Protein AF-A0A2I0IFI1-F1 (afdb_monomer)

Radius of gyration: 18.63 Å; Cα contacts (8 Å, |Δi|>4): 79; chains: 1; bounding box: 46×42×44 Å

Nearest PDB structures (foldseek):
  8ont-assembly1_A  TM=8.240E-01  e=1.908E-09  Setaria italica

pLDDT: mean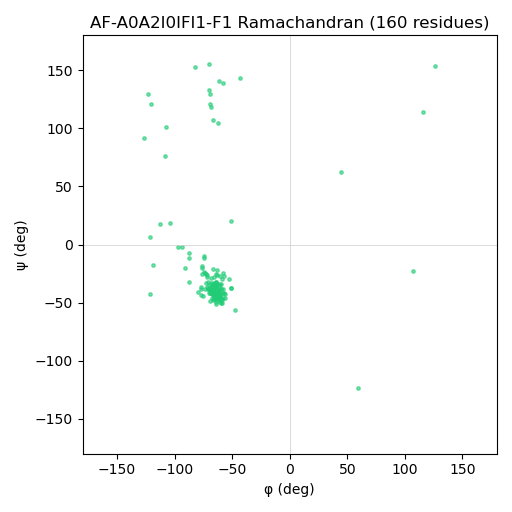 73.65, std 9.65, range [42.22, 89.31]

Organism: Punica granatum (NCBI:txid22663)

Foldseek 3Di:
DDDDVVVVVVVVVLVVVVVVVLCVDPVLVVLVVVLCVVPNLQLQQLLVVLLVVLVVVVVVCVVVPPVVVVVLVVVQVVPDPVSVVVVVVVVVVVVVCVVVPPVVVSVVVVVVVVVVVVVVVVVCVVVVDDVVVNVCSNPPNDQDDDCSVVSSVVSSVSSNRD

InterPro domains:
  IPR001046 NRAMP family [PF01566] (16-66)
  IPR001046 NRAMP family [PF01566] (84-162)
  IPR001046 NRAMP family [PTHR11706] (3-66)

Structure (mmCIF, N/CA/C/O backbone):
data_AF-A0A2I0IFI1-F1
#
_entry.id   AF-A0A2I0IFI1-F1
#
loop_
_atom_site.group_PDB
_atom_site.id
_atom_site.type_symbol
_atom_site.label_atom_id
_atom_site.label_alt_id
_atom_site.label_comp_id
_atom_site.label_asym_id
_atom_site.label_entity_id
_atom_site.label_seq_id
_atom_site.pdbx_PDB_ins_code
_atom_site.Cartn_x
_atom_site.Cartn_y
_atom_site.Cartn_z
_atom_site.occupancy
_atom_site.B_iso_or_equiv
_atom_site.auth_seq_id
_atom_site.auth_comp_id
_atom_site.auth_asym_id
_atom_site.auth_atom_id
_atom_site.pdbx_PDB_model_num
ATOM 1 N N . MET A 1 1 ? -27.146 -21.252 24.777 1.00 42.22 1 MET A N 1
ATOM 2 C CA . MET A 1 1 ? -27.074 -21.210 23.297 1.00 42.22 1 MET A CA 1
ATOM 3 C C . MET A 1 1 ? -25.667 -20.788 22.877 1.00 42.22 1 MET A C 1
ATOM 5 O O . MET A 1 1 ? -25.337 -19.609 22.938 1.00 42.22 1 MET A O 1
ATOM 9 N N . GLN A 1 2 ? -24.806 -21.757 22.548 1.00 47.41 2 GLN A N 1
ATOM 10 C CA . GLN A 1 2 ? -23.442 -21.517 22.061 1.00 47.41 2 GLN A CA 1
ATOM 11 C C . GLN A 1 2 ? -23.514 -20.883 20.662 1.00 47.41 2 GLN A C 1
ATOM 13 O O . GLN A 1 2 ? -24.084 -21.467 19.745 1.00 47.41 2 GLN A O 1
ATOM 18 N N . LYS A 1 3 ? -22.999 -19.659 20.497 1.00 49.50 3 LYS A N 1
ATOM 19 C CA . LYS A 1 3 ? -22.951 -18.999 19.182 1.00 49.50 3 LYS A CA 1
ATOM 20 C C . LYS A 1 3 ? -21.909 -19.721 18.302 1.00 49.50 3 LYS A C 1
ATOM 22 O O . LYS A 1 3 ? -20.809 -19.962 18.800 1.00 49.50 3 LYS A O 1
ATOM 27 N N . PRO A 1 4 ? -22.224 -20.060 17.035 1.00 59.72 4 PRO A N 1
ATOM 28 C CA . PRO A 1 4 ? -21.347 -20.850 16.166 1.00 59.72 4 PRO A CA 1
ATOM 29 C C . PRO A 1 4 ? -19.984 -20.170 15.986 1.00 59.72 4 PRO A C 1
ATOM 31 O O . PRO A 1 4 ? -19.924 -18.950 15.822 1.00 59.72 4 PRO A O 1
ATOM 34 N N . GLY A 1 5 ? -18.898 -20.954 16.012 1.00 64.50 5 GLY A N 1
ATOM 35 C CA . GLY A 1 5 ? -17.508 -20.468 15.995 1.00 64.50 5 GLY A CA 1
ATOM 36 C C . GLY A 1 5 ? -17.177 -19.505 14.848 1.00 64.50 5 GLY A C 1
ATOM 37 O O . GLY A 1 5 ? -16.422 -18.560 15.043 1.00 64.50 5 GLY A O 1
ATOM 38 N N . TRP A 1 6 ? -17.849 -19.639 13.703 1.00 60.69 6 TRP A N 1
ATOM 39 C CA . TRP A 1 6 ? -17.744 -18.714 12.567 1.00 60.69 6 TRP A CA 1
ATOM 40 C C . TRP A 1 6 ? -18.171 -17.275 12.892 1.00 60.69 6 TRP A C 1
ATOM 42 O O . TRP A 1 6 ? -17.570 -16.324 12.404 1.00 60.69 6 TRP A O 1
ATOM 52 N N . ARG A 1 7 ? -19.167 -17.084 13.770 1.00 58.91 7 ARG A N 1
ATOM 53 C CA . ARG A 1 7 ? -19.588 -15.742 14.212 1.00 58.91 7 ARG A CA 1
ATOM 54 C C . ARG A 1 7 ? -18.603 -15.110 15.201 1.00 58.91 7 ARG A C 1
ATOM 56 O O . ARG A 1 7 ? -18.592 -13.891 15.308 1.00 58.91 7 ARG A O 1
ATOM 63 N N . LYS A 1 8 ? -17.807 -15.917 15.917 1.00 58.47 8 LYS A N 1
ATOM 64 C CA . LYS A 1 8 ? -16.682 -15.434 16.740 1.00 58.47 8 LYS A CA 1
ATOM 65 C C . LYS A 1 8 ? -15.473 -15.078 15.875 1.00 58.47 8 LYS A C 1
ATOM 67 O O . LYS A 1 8 ? -14.825 -14.079 16.143 1.00 58.47 8 LYS A O 1
ATOM 72 N N . PHE A 1 9 ? -15.202 -15.860 14.832 1.00 64.50 9 PHE A N 1
ATOM 73 C CA . PHE A 1 9 ? -14.147 -15.556 13.866 1.00 64.50 9 PHE A CA 1
ATOM 74 C C . PHE A 1 9 ? -14.430 -14.242 13.125 1.00 64.50 9 PHE A C 1
ATOM 76 O O . PHE A 1 9 ? -13.591 -13.352 13.123 1.00 64.50 9 PHE A O 1
ATOM 83 N N . LEU A 1 10 ? -15.657 -14.051 12.625 1.00 61.28 10 LEU A N 1
ATOM 84 C CA . LEU A 1 10 ? -16.064 -12.807 11.958 1.00 61.28 10 LEU A CA 1
ATOM 85 C C . LEU A 1 10 ? -15.932 -11.556 12.844 1.00 61.28 10 LEU A C 1
ATOM 87 O O . LEU A 1 10 ? -15.661 -10.489 12.316 1.00 61.28 10 LEU A O 1
ATOM 91 N N . SER A 1 11 ? -16.067 -11.660 14.174 1.00 61.12 11 SER A N 1
ATOM 92 C CA . SER A 1 11 ? -15.827 -10.499 15.049 1.00 61.12 11 SER A CA 1
ATOM 93 C C . SER A 1 11 ? -14.345 -10.174 15.259 1.00 61.12 11 SER A C 1
ATOM 95 O O . SER A 1 11 ? -14.042 -9.072 15.698 1.00 61.12 11 SER A O 1
ATOM 97 N N . PHE A 1 12 ? -13.437 -11.115 14.980 1.00 63.44 12 PHE A N 1
ATOM 98 C CA . PHE A 1 12 ? -11.984 -10.905 15.030 1.00 63.44 12 PHE A CA 1
ATOM 99 C C . PHE A 1 12 ? -11.397 -10.449 13.688 1.00 63.44 12 PHE A C 1
ATOM 101 O O . PHE A 1 12 ? -10.324 -9.857 13.675 1.00 63.44 12 PHE A O 1
ATOM 108 N N . VAL A 1 13 ? -12.100 -10.681 12.575 1.00 66.38 13 VAL A N 1
ATOM 109 C CA . VAL A 1 13 ? -11.681 -10.217 11.241 1.00 66.38 13 VAL A CA 1
ATOM 110 C C . VAL A 1 13 ? -11.764 -8.692 11.125 1.00 66.38 13 VAL A C 1
ATOM 112 O O . VAL A 1 13 ? -10.876 -8.095 10.528 1.00 66.38 13 VAL A O 1
ATOM 115 N N . GLY A 1 14 ? -12.768 -8.063 11.745 1.00 65.69 14 GLY A N 1
ATOM 116 C CA . GLY A 1 14 ? -12.998 -6.614 11.686 1.00 65.69 14 GLY A CA 1
ATOM 117 C C . GLY A 1 14 ? -11.759 -5.738 11.944 1.00 65.69 14 GLY A C 1
ATOM 118 O O . GLY A 1 14 ? -11.412 -4.945 11.073 1.00 65.69 14 GLY A O 1
ATOM 119 N N . PRO A 1 15 ? -11.048 -5.866 13.083 1.00 64.94 15 PRO A N 1
ATOM 120 C CA . PRO A 1 15 ? -9.879 -5.029 13.360 1.00 64.94 15 PRO A CA 1
ATOM 121 C C . PRO A 1 15 ? -8.713 -5.275 12.392 1.00 64.94 15 PRO A C 1
ATOM 123 O O . PRO A 1 15 ? -8.112 -4.314 11.931 1.00 64.94 15 PRO A O 1
ATOM 126 N N . GLY A 1 16 ? -8.421 -6.531 12.034 1.00 69.88 16 GLY A N 1
ATOM 127 C CA . GLY A 1 16 ? -7.357 -6.840 11.070 1.00 69.88 16 GLY A CA 1
ATOM 128 C C . GLY A 1 16 ? -7.672 -6.322 9.666 1.00 69.88 16 GLY A C 1
ATOM 129 O O . GLY A 1 16 ? -6.810 -5.741 9.016 1.00 69.88 16 GLY A O 1
ATOM 130 N N . PHE A 1 17 ? -8.928 -6.460 9.233 1.00 73.44 17 PHE A N 1
ATOM 131 C CA . PHE A 1 17 ? -9.406 -5.919 7.965 1.00 73.44 17 PHE A CA 1
ATOM 132 C C . PHE A 1 17 ? -9.263 -4.398 7.925 1.00 73.44 17 PHE A C 1
ATOM 134 O O . PHE A 1 17 ? -8.673 -3.889 6.983 1.00 73.44 17 PHE A O 1
ATOM 141 N N . LEU A 1 18 ? -9.718 -3.681 8.959 1.00 68.94 18 LEU A N 1
ATOM 142 C CA . LEU A 1 18 ? -9.610 -2.218 9.031 1.00 68.94 18 LEU A CA 1
ATOM 143 C C . LEU A 1 18 ? -8.158 -1.724 8.975 1.00 68.94 18 LEU A C 1
ATOM 145 O O . LEU A 1 18 ? -7.894 -0.726 8.314 1.00 68.94 18 LEU A O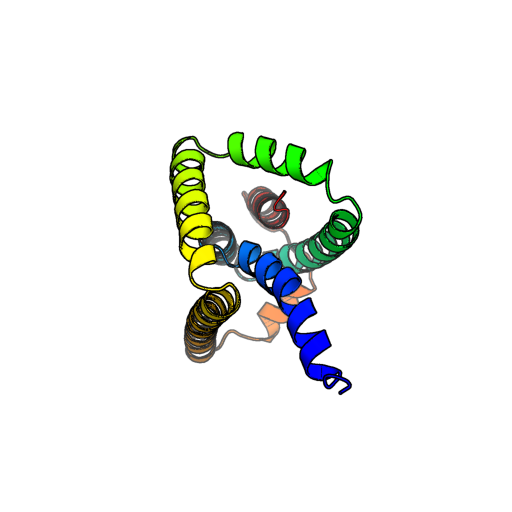 1
ATOM 149 N N . VAL A 1 19 ? -7.224 -2.435 9.613 1.00 72.31 19 VAL A N 1
ATOM 150 C CA . VAL A 1 19 ? -5.788 -2.119 9.541 1.00 72.31 19 VAL A CA 1
ATOM 151 C C . VAL A 1 19 ? -5.246 -2.322 8.123 1.00 72.31 19 VAL A C 1
ATOM 153 O O . VAL A 1 19 ? -4.503 -1.481 7.629 1.00 72.31 19 VAL A O 1
ATOM 156 N N . SER A 1 20 ? -5.657 -3.382 7.420 1.00 74.00 20 SER A N 1
ATOM 157 C CA . SER A 1 20 ? -5.250 -3.600 6.024 1.00 74.00 20 SER A CA 1
ATOM 158 C C . SER A 1 20 ? -5.761 -2.524 5.062 1.00 74.00 20 SER A C 1
ATOM 160 O O . SER A 1 20 ? -5.143 -2.302 4.028 1.00 74.00 20 SER A O 1
ATOM 162 N N . LEU A 1 21 ? -6.867 -1.847 5.383 1.00 74.19 21 LEU A N 1
ATOM 163 C CA . LEU A 1 21 ? -7.395 -0.766 4.543 1.00 74.19 21 LEU A CA 1
ATOM 164 C C . LEU A 1 21 ? -6.584 0.509 4.610 1.00 74.19 21 LEU A C 1
ATOM 166 O O . LEU A 1 21 ? -6.627 1.277 3.65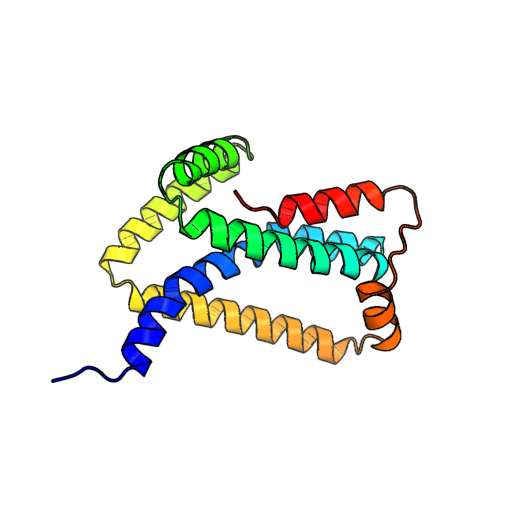5 1.00 74.19 21 LEU A O 1
ATOM 170 N N . ALA A 1 22 ? -5.859 0.717 5.707 1.00 73.62 22 ALA A N 1
ATOM 171 C CA . ALA A 1 22 ? -4.955 1.845 5.815 1.00 73.62 22 ALA A CA 1
ATOM 172 C C . ALA A 1 22 ? -3.889 1.783 4.708 1.00 73.62 22 ALA A C 1
ATOM 174 O O . ALA A 1 22 ? -3.591 2.808 4.134 1.00 73.62 22 ALA A O 1
ATOM 175 N N . TYR A 1 23 ? -3.441 0.587 4.304 1.00 72.94 23 TYR A N 1
ATOM 176 C CA . TYR A 1 23 ? -2.496 0.396 3.192 1.00 72.94 23 TYR A CA 1
ATOM 177 C C . TYR A 1 23 ? -3.073 0.588 1.785 1.00 72.94 23 TYR A C 1
ATOM 179 O O . TYR A 1 23 ? -2.324 0.580 0.809 1.00 72.94 23 TYR A O 1
ATOM 187 N N . LEU A 1 24 ? -4.397 0.670 1.653 1.00 76.12 24 LEU A N 1
ATOM 188 C CA . LEU A 1 24 ? -5.090 0.863 0.374 1.00 76.12 24 LEU A CA 1
ATOM 189 C C . LEU A 1 24 ? -5.597 2.302 0.224 1.00 76.12 24 LEU A C 1
ATOM 191 O O . LEU A 1 24 ? -6.524 2.559 -0.548 1.00 76.12 24 LEU A O 1
ATOM 195 N N . ASP A 1 25 ? -5.048 3.227 1.002 1.00 80.12 25 ASP A N 1
ATOM 196 C CA . ASP A 1 25 ? -5.372 4.638 0.930 1.00 80.12 25 ASP A CA 1
ATOM 197 C C . ASP A 1 25 ? -4.826 5.260 -0.376 1.00 80.12 25 ASP A C 1
ATOM 199 O O . ASP A 1 25 ? -3.885 4.741 -0.986 1.00 80.12 25 ASP A O 1
ATOM 203 N N . PRO A 1 26 ? -5.424 6.365 -0.855 1.00 71.06 26 PRO A N 1
ATOM 204 C CA . PRO A 1 26 ? -4.999 6.990 -2.104 1.00 71.06 26 PRO A CA 1
ATOM 205 C C . PRO A 1 26 ? -3.538 7.457 -2.081 1.00 71.06 26 PRO A C 1
ATOM 207 O O . PRO A 1 26 ? -2.929 7.481 -3.146 1.00 71.06 26 PRO A O 1
ATOM 210 N N . GLY A 1 27 ? -2.971 7.779 -0.911 1.00 75.44 27 GLY A N 1
ATOM 211 C CA . GLY A 1 27 ? -1.576 8.198 -0.784 1.00 75.44 27 GLY A CA 1
ATOM 212 C C . GLY A 1 27 ? -0.603 7.053 -1.054 1.00 75.44 27 GLY A C 1
ATOM 213 O O . GLY A 1 27 ? 0.300 7.203 -1.875 1.00 75.44 27 GLY A O 1
ATOM 214 N N . ASN A 1 28 ? -0.823 5.886 -0.441 1.00 81.12 28 ASN A N 1
ATOM 215 C CA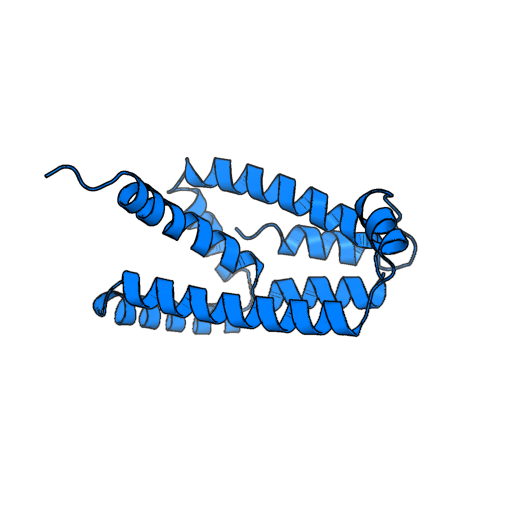 . ASN A 1 28 ? 0.010 4.707 -0.695 1.00 81.12 28 ASN A CA 1
ATOM 216 C C . ASN A 1 28 ? -0.187 4.146 -2.119 1.00 81.12 28 ASN A C 1
ATOM 218 O O . ASN A 1 28 ? 0.756 3.672 -2.747 1.00 81.12 28 ASN A O 1
ATOM 222 N N . LEU A 1 29 ? -1.398 4.250 -2.680 1.00 83.19 29 LEU A N 1
ATOM 223 C CA . LEU A 1 29 ? -1.638 3.884 -4.082 1.00 83.19 29 LEU A CA 1
ATOM 224 C C . LEU A 1 29 ? -0.933 4.834 -5.064 1.00 83.19 29 LEU A C 1
ATOM 226 O O . LEU A 1 29 ? -0.458 4.382 -6.104 1.00 83.19 29 LEU A O 1
ATOM 230 N N . GLU A 1 30 ? -0.860 6.132 -4.767 1.00 82.88 30 GLU A N 1
ATOM 231 C CA . GLU A 1 30 ? -0.161 7.112 -5.605 1.00 82.88 30 GLU A CA 1
ATOM 232 C C . GLU A 1 30 ? 1.345 6.843 -5.645 1.00 82.88 30 GLU A C 1
ATOM 234 O O . GLU A 1 30 ? 1.921 6.793 -6.733 1.00 82.88 30 GLU A O 1
ATOM 239 N N . THR A 1 31 ? 1.974 6.595 -4.493 1.00 83.56 31 THR A N 1
ATOM 240 C CA . THR A 1 31 ? 3.408 6.274 -4.418 1.00 83.56 31 THR A CA 1
ATOM 241 C C . THR A 1 31 ? 3.736 4.955 -5.120 1.00 83.56 31 THR A C 1
ATOM 243 O O . THR A 1 31 ? 4.706 4.902 -5.882 1.00 83.56 31 THR A O 1
ATOM 246 N N . ASP A 1 32 ? 2.905 3.921 -4.951 1.00 85.50 32 ASP A N 1
ATOM 247 C CA . ASP A 1 32 ? 3.040 2.632 -5.644 1.00 85.50 32 ASP A CA 1
ATOM 248 C C . ASP A 1 32 ? 2.925 2.787 -7.169 1.00 85.50 32 ASP A C 1
ATOM 250 O O . ASP A 1 32 ? 3.739 2.249 -7.931 1.00 85.50 32 ASP A O 1
ATOM 254 N N . LEU A 1 33 ? 1.931 3.548 -7.637 1.00 85.19 33 LEU A N 1
ATOM 255 C CA . LEU A 1 33 ? 1.711 3.792 -9.064 1.00 85.19 33 LEU A CA 1
ATOM 256 C C . LEU A 1 33 ? 2.808 4.670 -9.673 1.00 85.19 33 LEU A C 1
ATOM 258 O O . LEU A 1 33 ? 3.246 4.397 -10.792 1.00 85.19 33 LEU A O 1
ATOM 262 N N . GLN A 1 34 ? 3.281 5.689 -8.958 1.00 84.88 34 GLN A N 1
ATOM 263 C CA . GLN A 1 34 ? 4.363 6.565 -9.408 1.00 84.88 34 GLN A CA 1
ATOM 264 C C . GLN A 1 34 ? 5.686 5.800 -9.518 1.00 84.88 34 GLN A C 1
ATOM 266 O O . GLN A 1 34 ? 6.371 5.893 -10.540 1.00 84.88 34 GLN A O 1
ATOM 271 N N . ALA A 1 35 ? 6.016 4.982 -8.518 1.00 84.06 35 ALA A N 1
ATOM 272 C CA . ALA A 1 35 ? 7.195 4.125 -8.548 1.00 84.06 35 ALA A CA 1
ATOM 273 C C . ALA A 1 35 ? 7.113 3.085 -9.682 1.00 84.06 35 ALA A C 1
ATOM 275 O O . ALA A 1 35 ? 8.097 2.856 -10.390 1.00 84.06 35 ALA A O 1
ATOM 276 N N . GLY A 1 36 ? 5.931 2.504 -9.914 1.00 83.38 36 GLY A N 1
ATOM 277 C CA . GLY A 1 36 ? 5.674 1.599 -11.038 1.00 83.38 36 GLY A CA 1
ATOM 278 C C . GLY A 1 36 ? 5.749 2.281 -12.409 1.00 83.38 36 GLY A C 1
ATOM 279 O O . GLY A 1 36 ? 6.214 1.675 -13.373 1.00 83.38 36 GLY A O 1
ATOM 280 N N . ALA A 1 37 ? 5.352 3.550 -12.515 1.00 84.12 37 ALA A N 1
ATOM 281 C CA . ALA A 1 37 ? 5.466 4.329 -13.747 1.00 84.12 37 ALA A CA 1
ATOM 282 C C . ALA A 1 37 ? 6.925 4.688 -14.077 1.00 84.12 37 ALA A C 1
ATOM 284 O O . ALA A 1 37 ? 7.321 4.633 -15.242 1.00 84.12 37 ALA A O 1
ATOM 285 N N . ASN A 1 38 ? 7.730 5.012 -13.061 1.00 82.44 38 ASN A N 1
ATOM 286 C CA . ASN A 1 38 ? 9.131 5.409 -13.226 1.00 82.44 38 ASN A CA 1
ATOM 287 C C . ASN A 1 38 ? 10.078 4.215 -13.419 1.00 82.44 38 ASN A C 1
ATOM 289 O O . ASN A 1 38 ? 10.994 4.275 -14.241 1.00 82.44 38 ASN A O 1
ATOM 293 N N . HIS A 1 39 ? 9.869 3.133 -12.665 1.00 79.69 39 HIS A N 1
ATOM 294 C CA . HIS A 1 39 ? 10.802 2.002 -12.563 1.00 79.69 39 HIS A CA 1
ATOM 295 C C . HIS A 1 39 ? 10.190 0.653 -12.973 1.00 79.69 39 HIS A C 1
ATOM 297 O O . HIS A 1 39 ? 10.837 -0.395 -12.864 1.00 79.69 39 HIS A O 1
ATOM 303 N N . GLY A 1 40 ? 8.957 0.649 -13.486 1.00 82.75 40 GLY A N 1
ATOM 304 C CA . GLY A 1 40 ? 8.286 -0.559 -13.953 1.00 82.75 40 GLY A CA 1
ATOM 305 C C . GLY A 1 40 ? 8.151 -1.588 -12.835 1.00 82.75 40 GLY A C 1
ATOM 306 O O . GLY A 1 40 ? 7.601 -1.312 -11.772 1.00 82.75 40 GLY A O 1
ATOM 307 N N . TYR A 1 41 ? 8.678 -2.792 -13.074 1.00 81.38 41 TYR A N 1
ATOM 308 C CA . TYR A 1 41 ? 8.586 -3.890 -12.112 1.00 81.38 41 TYR A CA 1
ATOM 309 C C . TYR A 1 41 ? 9.793 -4.011 -11.168 1.00 81.38 41 TYR A C 1
ATOM 311 O O . TYR A 1 41 ? 9.796 -4.882 -10.300 1.00 81.38 41 TYR A O 1
ATOM 319 N N . GLU A 1 42 ? 10.827 -3.178 -11.312 1.00 79.56 42 GLU A N 1
ATOM 320 C CA . GLU A 1 42 ? 12.095 -3.346 -10.582 1.00 79.56 42 GLU A CA 1
ATOM 321 C C . GLU A 1 42 ? 11.970 -3.146 -9.067 1.00 79.56 42 GLU A C 1
ATOM 323 O O . GLU A 1 42 ? 12.802 -3.652 -8.322 1.00 79.56 42 GLU A O 1
ATOM 328 N N . LEU A 1 43 ? 10.930 -2.450 -8.603 1.00 81.44 43 LEU A N 1
ATOM 329 C CA . LEU A 1 43 ? 10.709 -2.142 -7.187 1.00 81.44 43 LEU A CA 1
ATOM 330 C C . LEU A 1 43 ? 9.745 -3.116 -6.486 1.00 81.44 43 LEU A C 1
ATOM 332 O O . LEU A 1 43 ? 9.558 -3.014 -5.274 1.00 81.44 43 LEU A O 1
ATOM 336 N N . LEU A 1 44 ? 9.173 -4.105 -7.192 1.00 83.44 44 LEU A N 1
ATOM 337 C CA . LEU A 1 44 ? 8.208 -5.043 -6.591 1.00 83.44 44 LEU A CA 1
ATOM 338 C C . LEU A 1 44 ? 8.805 -5.844 -5.427 1.00 83.44 44 LEU A C 1
ATOM 340 O O . LEU A 1 44 ? 8.104 -6.135 -4.459 1.00 83.44 44 LEU A O 1
ATOM 344 N N . TRP A 1 45 ? 10.090 -6.198 -5.496 1.00 82.00 45 TRP A N 1
ATOM 345 C CA . TRP A 1 45 ? 10.768 -6.899 -4.403 1.00 82.00 45 TRP A CA 1
ATOM 346 C C . TRP A 1 45 ? 10.850 -6.046 -3.125 1.00 82.00 45 TRP A C 1
ATOM 348 O O . TRP A 1 45 ? 10.766 -6.594 -2.026 1.00 82.00 45 TRP A O 1
ATOM 358 N N . VAL A 1 46 ? 10.965 -4.716 -3.252 1.00 84.12 46 VAL A N 1
ATOM 359 C CA . VAL A 1 46 ? 10.992 -3.780 -2.116 1.00 84.12 46 VAL A CA 1
ATOM 360 C C . VAL A 1 46 ? 9.634 -3.763 -1.426 1.00 84.12 46 VAL A C 1
ATOM 362 O O . VAL A 1 46 ? 9.575 -3.908 -0.207 1.00 84.12 46 VAL A O 1
ATOM 365 N N . ILE A 1 47 ? 8.551 -3.674 -2.204 1.00 85.44 47 ILE A N 1
ATOM 366 C CA . ILE A 1 47 ? 7.173 -3.718 -1.694 1.00 85.44 47 ILE A CA 1
ATOM 367 C C . ILE A 1 47 ? 6.906 -5.054 -0.992 1.00 85.44 47 ILE A C 1
ATOM 369 O O . ILE A 1 47 ? 6.363 -5.084 0.110 1.00 85.44 47 ILE A O 1
ATOM 373 N N . LEU A 1 48 ? 7.342 -6.172 -1.580 1.00 84.38 48 LEU A N 1
ATOM 374 C CA . LEU A 1 48 ? 7.143 -7.506 -1.008 1.00 84.38 48 LEU A CA 1
ATOM 375 C C . LEU A 1 48 ? 7.859 -7.668 0.339 1.00 84.38 48 LEU A C 1
ATOM 377 O O . LEU A 1 48 ? 7.267 -8.165 1.298 1.00 84.38 48 LEU A O 1
ATOM 381 N N . ILE A 1 49 ? 9.118 -7.235 0.430 1.00 84.12 49 ILE A N 1
ATOM 382 C CA . ILE A 1 49 ? 9.874 -7.266 1.688 1.00 84.12 49 ILE A CA 1
ATOM 383 C C . ILE A 1 49 ? 9.267 -6.287 2.701 1.00 84.12 49 ILE A C 1
ATOM 385 O O . ILE A 1 49 ? 9.092 -6.651 3.864 1.00 84.12 49 ILE A O 1
ATOM 389 N N . GLY A 1 50 ? 8.895 -5.084 2.260 1.00 82.44 50 GLY A N 1
ATOM 390 C CA . GLY A 1 50 ? 8.231 -4.069 3.075 1.00 82.44 50 GLY A CA 1
ATOM 391 C C . GLY A 1 50 ? 6.939 -4.585 3.703 1.00 82.44 50 GLY A C 1
ATOM 392 O O . GLY A 1 50 ? 6.774 -4.469 4.912 1.00 82.44 50 GLY A O 1
ATOM 393 N N . LEU A 1 51 ? 6.083 -5.262 2.932 1.00 82.62 51 LEU A N 1
ATOM 394 C CA . LEU A 1 51 ? 4.846 -5.878 3.426 1.00 82.62 51 LEU A CA 1
ATOM 395 C C . LEU A 1 51 ? 5.109 -6.966 4.477 1.00 82.62 51 LEU A C 1
ATOM 397 O O . LEU A 1 51 ? 4.375 -7.060 5.459 1.00 82.62 51 LEU A O 1
ATOM 401 N N . ILE A 1 52 ? 6.167 -7.770 4.328 1.00 84.69 52 ILE A N 1
ATOM 402 C CA . ILE A 1 52 ? 6.542 -8.771 5.342 1.00 84.69 52 ILE A CA 1
ATOM 403 C C . ILE A 1 52 ? 6.958 -8.083 6.647 1.00 84.69 52 ILE A C 1
ATOM 405 O O . ILE A 1 52 ? 6.494 -8.472 7.722 1.00 84.69 52 ILE A O 1
ATOM 409 N N . PHE A 1 53 ? 7.805 -7.053 6.571 1.00 82.06 53 PHE A N 1
ATOM 410 C CA . PHE A 1 53 ? 8.205 -6.278 7.747 1.00 82.06 53 PHE A CA 1
ATOM 411 C C . PHE A 1 53 ? 7.017 -5.560 8.388 1.00 82.06 53 PHE A C 1
ATOM 413 O O . PHE A 1 53 ? 6.867 -5.621 9.606 1.00 82.06 53 PHE A O 1
ATOM 420 N N . ALA A 1 54 ? 6.146 -4.953 7.585 1.00 78.88 54 ALA A N 1
ATOM 421 C CA . ALA A 1 54 ? 4.933 -4.287 8.035 1.00 78.88 54 ALA A CA 1
ATOM 422 C C . ALA A 1 54 ? 4.015 -5.245 8.806 1.00 78.88 54 ALA A C 1
ATOM 424 O O . ALA A 1 54 ? 3.596 -4.926 9.916 1.00 78.88 54 ALA A O 1
ATOM 425 N N . LEU A 1 55 ? 3.783 -6.461 8.299 1.00 79.81 55 LEU A N 1
ATOM 426 C CA . LEU A 1 55 ? 2.985 -7.479 8.993 1.00 79.81 55 LEU A CA 1
ATOM 427 C C . LEU A 1 55 ? 3.606 -7.906 10.329 1.00 79.81 55 LEU A C 1
ATOM 429 O O . LEU A 1 55 ? 2.891 -8.091 11.317 1.00 79.81 55 LEU A O 1
ATOM 433 N N . ILE A 1 56 ? 4.934 -8.045 10.384 1.00 81.44 56 ILE A N 1
ATOM 434 C CA . ILE A 1 56 ? 5.652 -8.364 11.625 1.00 81.44 56 ILE A CA 1
ATOM 435 C C . ILE A 1 56 ? 5.490 -7.220 12.632 1.00 81.44 56 ILE A C 1
ATOM 437 O O . ILE A 1 56 ? 5.100 -7.462 13.776 1.00 81.44 56 ILE A O 1
ATOM 441 N N . ILE A 1 57 ? 5.737 -5.979 12.203 1.00 78.31 57 ILE A N 1
ATOM 442 C CA . ILE A 1 57 ? 5.624 -4.776 13.036 1.00 78.31 57 ILE A CA 1
ATOM 443 C C . ILE A 1 57 ? 4.187 -4.609 13.538 1.00 78.31 57 ILE A C 1
ATOM 445 O O . ILE A 1 57 ? 3.995 -4.410 14.734 1.00 78.31 57 ILE A O 1
ATOM 449 N N . GLN A 1 58 ? 3.176 -4.786 12.686 1.00 74.69 58 GLN A N 1
ATOM 450 C CA . GLN A 1 58 ? 1.766 -4.712 13.077 1.00 74.69 58 GLN A CA 1
ATOM 451 C C . GLN A 1 58 ? 1.360 -5.818 14.052 1.00 74.69 58 GLN A C 1
ATOM 453 O O . GLN A 1 58 ? 0.630 -5.558 15.011 1.00 74.69 58 GLN A O 1
ATOM 458 N N . SER A 1 59 ? 1.873 -7.040 13.877 1.00 74.56 59 SER A N 1
ATOM 459 C CA . SER A 1 59 ? 1.644 -8.131 14.831 1.00 74.56 59 SER A CA 1
ATOM 460 C C . SER A 1 59 ? 2.252 -7.844 16.209 1.00 74.56 59 SER A C 1
ATOM 462 O O . SER A 1 59 ? 1.701 -8.288 17.218 1.00 74.56 59 SER A O 1
ATOM 464 N N . LEU A 1 60 ? 3.383 -7.139 16.271 1.00 75.12 60 LEU A N 1
ATOM 465 C CA . LEU A 1 60 ? 4.031 -6.715 17.518 1.00 75.12 60 LEU A CA 1
ATOM 466 C C . LEU A 1 60 ? 3.290 -5.531 18.159 1.00 75.12 60 LEU A C 1
ATOM 468 O O . LEU A 1 60 ? 3.012 -5.544 19.358 1.00 75.12 60 LEU A O 1
ATOM 472 N N . ALA A 1 61 ? 2.919 -4.544 17.345 1.00 71.06 61 ALA A N 1
ATOM 473 C CA . ALA A 1 61 ? 2.141 -3.361 17.700 1.00 71.06 61 ALA A CA 1
ATOM 474 C C . ALA A 1 61 ? 0.788 -3.705 18.338 1.00 71.06 61 ALA A C 1
ATOM 476 O O . ALA A 1 61 ? 0.423 -3.126 19.365 1.00 71.06 61 ALA A O 1
ATOM 477 N N . ALA A 1 62 ? 0.079 -4.699 17.792 1.00 67.62 62 ALA A N 1
ATOM 478 C CA . ALA A 1 62 ? -1.203 -5.167 18.319 1.00 67.62 62 ALA A CA 1
ATOM 479 C C . ALA A 1 62 ? -1.126 -5.636 19.788 1.00 67.62 62 ALA A C 1
ATOM 481 O O . ALA A 1 62 ? -2.127 -5.580 20.501 1.00 67.62 62 ALA A O 1
ATOM 482 N N . ASN A 1 63 ? 0.054 -6.048 20.268 1.00 67.19 63 ASN A N 1
ATOM 483 C CA . ASN A 1 63 ? 0.274 -6.457 21.658 1.00 67.19 63 ASN A CA 1
ATOM 484 C C . ASN A 1 63 ? 0.642 -5.300 22.612 1.00 67.19 63 ASN A C 1
ATOM 486 O O . ASN A 1 63 ? 0.627 -5.511 23.824 1.00 67.19 63 ASN A O 1
ATOM 490 N N . LEU A 1 64 ? 0.962 -4.092 22.121 1.00 63.78 64 LEU A N 1
ATOM 491 C CA . LEU A 1 64 ? 1.564 -3.002 22.918 1.00 63.78 64 LEU A CA 1
ATOM 492 C C . LEU A 1 64 ? 0.662 -1.763 23.134 1.00 63.78 64 LEU A C 1
ATOM 494 O O . LEU A 1 64 ? 1.156 -0.696 23.496 1.00 63.78 64 LEU A O 1
ATOM 498 N N . GLY A 1 65 ? -0.651 -1.912 22.928 1.00 62.56 65 GLY A N 1
ATOM 499 C CA . GLY A 1 65 ? -1.669 -0.905 22.567 1.00 62.56 65 GLY A CA 1
ATOM 500 C C . GLY A 1 65 ? -1.861 0.428 23.322 1.00 62.56 65 GLY A C 1
ATOM 501 O O . GLY A 1 65 ? -2.928 1.008 23.166 1.00 62.56 65 GLY A O 1
ATOM 502 N N . TYR A 1 66 ? -0.904 0.960 24.089 1.00 58.75 66 TYR A N 1
ATOM 503 C CA . TYR A 1 66 ? -0.990 2.326 24.645 1.00 58.75 66 TYR A CA 1
ATOM 504 C C . TYR A 1 66 ? 0.166 3.241 24.214 1.00 58.75 66 TYR A C 1
ATOM 506 O O . TYR A 1 66 ? -0.067 4.381 23.823 1.00 58.75 66 TYR A O 1
ATOM 514 N N . CYS A 1 67 ? 1.410 2.749 24.209 1.00 57.91 67 CYS A N 1
ATOM 515 C CA . CYS A 1 67 ? 2.561 3.563 23.788 1.00 57.91 67 CYS A CA 1
ATOM 516 C C . CYS A 1 67 ? 2.573 3.836 22.278 1.00 57.91 67 CYS A C 1
ATOM 518 O O . CYS A 1 67 ? 3.012 4.899 21.852 1.00 57.91 67 CYS A O 1
ATOM 520 N N . LEU A 1 68 ? 2.074 2.889 21.477 1.00 63.25 68 LEU A N 1
ATOM 521 C CA . LEU A 1 68 ? 2.004 3.041 20.025 1.00 63.25 68 LEU A CA 1
ATOM 522 C C . LEU A 1 68 ? 0.975 4.096 19.611 1.00 63.25 68 LEU A C 1
ATOM 524 O O . LEU A 1 68 ? 1.232 4.874 18.708 1.00 63.25 68 LEU A O 1
ATOM 528 N N . TRP A 1 69 ? -0.155 4.166 20.320 1.00 63.59 69 TRP A N 1
ATOM 529 C CA . TRP A 1 69 ? -1.221 5.117 20.012 1.00 63.59 69 TRP A CA 1
ATOM 530 C C . TRP A 1 69 ? -0.745 6.574 20.120 1.00 63.59 69 TRP A C 1
ATOM 532 O O . TRP A 1 69 ? -0.995 7.369 19.221 1.00 63.59 69 TRP A O 1
ATOM 542 N N . LEU A 1 70 ? 0.024 6.899 21.167 1.00 61.88 70 LEU A N 1
ATOM 543 C CA . LEU A 1 70 ? 0.592 8.239 21.344 1.00 61.88 70 LEU A CA 1
ATOM 544 C C . LEU A 1 70 ? 1.635 8.577 20.259 1.00 61.88 70 LEU A C 1
ATOM 546 O O . LEU A 1 70 ? 1.711 9.715 19.807 1.00 61.88 70 LEU A O 1
ATOM 550 N N . LEU A 1 71 ? 2.447 7.600 19.840 1.00 62.75 71 LEU A N 1
ATOM 551 C CA . LEU A 1 71 ? 3.439 7.798 18.777 1.00 62.75 71 LEU A CA 1
ATOM 552 C C . LEU A 1 71 ? 2.788 7.955 17.399 1.00 62.75 71 LEU A C 1
ATOM 554 O O . LEU A 1 71 ? 3.227 8.807 16.630 1.00 62.75 71 LEU A O 1
ATOM 558 N N . ALA A 1 72 ? 1.729 7.195 17.119 1.00 62.72 72 ALA A N 1
ATOM 559 C CA . ALA A 1 72 ? 0.935 7.324 15.903 1.00 62.72 72 ALA A CA 1
ATOM 560 C C . ALA A 1 72 ? 0.300 8.714 15.800 1.00 62.72 72 ALA A C 1
ATOM 562 O O . ALA A 1 72 ? 0.388 9.362 14.762 1.00 62.72 72 ALA A O 1
ATOM 563 N N . GLU A 1 73 ? -0.260 9.225 16.899 1.00 61.00 73 GLU A N 1
ATOM 564 C CA . GLU A 1 73 ? -0.860 10.561 16.932 1.00 61.00 73 GLU A CA 1
ATOM 565 C C . GLU A 1 73 ? 0.181 11.662 16.657 1.00 61.00 73 GLU A C 1
ATOM 567 O O . GLU A 1 73 ? -0.072 12.572 15.870 1.00 61.00 73 GLU A O 1
ATOM 572 N N . VAL A 1 74 ? 1.393 11.546 17.214 1.00 62.03 74 VAL A N 1
ATOM 573 C CA . VAL A 1 74 ? 2.496 12.487 16.940 1.00 62.03 74 VAL A CA 1
ATOM 574 C C . VAL A 1 74 ? 2.988 12.389 15.493 1.00 62.03 74 VAL A C 1
ATOM 576 O O . VAL A 1 74 ? 3.301 13.415 14.890 1.00 62.03 74 VAL A O 1
ATOM 579 N N . ALA A 1 75 ? 3.043 11.188 14.919 1.00 62.78 75 ALA A N 1
ATOM 580 C CA . ALA A 1 75 ? 3.464 10.985 13.535 1.00 62.78 75 ALA A CA 1
ATOM 581 C C . ALA A 1 75 ? 2.433 11.520 12.525 1.00 62.78 75 ALA A C 1
ATOM 583 O O . ALA A 1 75 ? 2.818 12.149 11.545 1.00 62.78 75 ALA A O 1
ATOM 584 N N . VAL A 1 76 ? 1.135 11.363 12.803 1.00 62.16 76 VAL A N 1
ATOM 585 C CA . VAL A 1 76 ? 0.050 11.951 11.997 1.00 62.16 76 VAL A CA 1
ATOM 586 C C . VAL A 1 76 ? 0.067 13.479 12.068 1.00 62.16 76 VAL A C 1
ATOM 588 O O . VAL A 1 76 ? -0.189 14.135 11.070 1.00 62.16 76 VAL A O 1
ATOM 591 N N . ILE A 1 77 ? 0.411 14.065 13.219 1.00 59.31 77 ILE A N 1
ATOM 592 C CA . ILE A 1 77 ? 0.550 15.526 13.369 1.00 59.31 77 ILE A CA 1
ATOM 593 C C . ILE A 1 77 ? 1.813 16.060 12.667 1.00 59.31 77 ILE A C 1
ATOM 595 O O . ILE A 1 77 ? 1.866 17.233 12.300 1.00 59.31 77 ILE A O 1
ATOM 599 N N . ALA A 1 78 ? 2.838 15.220 12.491 1.00 58.84 78 ALA A N 1
ATOM 600 C CA . ALA A 1 78 ? 4.030 15.560 11.716 1.00 58.84 78 ALA A CA 1
ATOM 601 C C . ALA A 1 78 ? 3.780 15.513 10.196 1.00 58.84 78 ALA A C 1
ATOM 603 O O . ALA A 1 78 ? 4.533 16.139 9.446 1.00 58.84 78 ALA A O 1
ATOM 604 N N . ALA A 1 79 ? 2.734 14.804 9.759 1.00 58.09 79 ALA A N 1
ATOM 605 C CA . ALA A 1 79 ? 2.193 14.874 8.410 1.00 58.09 79 ALA A CA 1
ATOM 606 C C . ALA A 1 79 ? 1.242 16.081 8.281 1.00 58.09 79 ALA A C 1
ATOM 608 O O . ALA A 1 79 ? 0.703 16.596 9.256 1.00 58.09 79 ALA A O 1
ATOM 609 N N . ASP A 1 80 ? 1.133 16.601 7.070 1.00 58.16 80 ASP A N 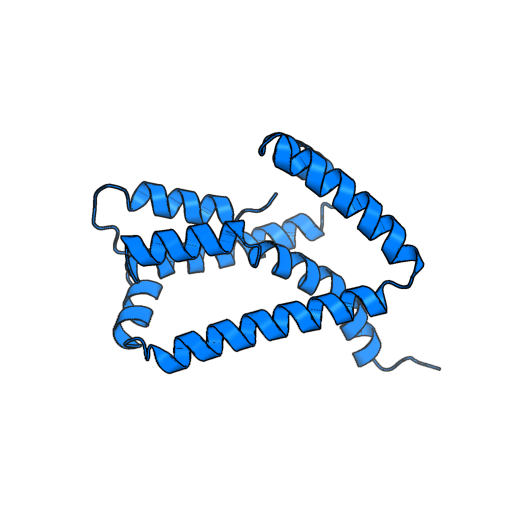1
ATOM 610 C CA . ASP A 1 80 ? 0.724 17.957 6.703 1.00 58.16 80 ASP A CA 1
ATOM 611 C C . ASP A 1 80 ? -0.493 18.564 7.467 1.00 58.16 80 ASP A C 1
ATOM 613 O O . ASP A 1 80 ? -1.504 17.916 7.743 1.00 58.16 80 ASP A O 1
ATOM 617 N N . ILE A 1 81 ? -0.454 19.877 7.749 1.00 63.28 81 ILE A N 1
ATOM 618 C CA . ILE A 1 81 ? -1.526 20.640 8.439 1.00 63.28 81 ILE A CA 1
ATOM 619 C C . ILE A 1 81 ? -2.947 20.461 7.832 1.00 63.28 81 ILE A C 1
ATOM 621 O O . ILE A 1 81 ? -3.911 20.414 8.610 1.00 63.28 81 ILE A O 1
ATOM 625 N N . PRO A 1 82 ? -3.158 20.355 6.498 1.00 60.69 82 PRO A N 1
ATOM 626 C CA . PRO A 1 82 ? -4.480 20.044 5.937 1.00 60.69 82 PRO A CA 1
ATOM 627 C C . PRO A 1 82 ? -4.994 18.638 6.292 1.00 60.69 82 PRO A C 1
ATOM 629 O O . PRO A 1 82 ? -6.207 18.440 6.399 1.00 60.69 82 PRO A O 1
ATOM 632 N N . GLU A 1 83 ? -4.104 17.677 6.527 1.00 61.56 83 GLU A N 1
ATOM 633 C CA . GLU A 1 83 ? -4.434 16.276 6.795 1.00 61.56 83 GLU A CA 1
ATOM 634 C C . GLU A 1 83 ? -5.007 16.103 8.208 1.00 61.56 83 GLU A C 1
ATOM 636 O O . GLU A 1 83 ? -6.017 15.422 8.407 1.00 61.56 83 GLU A O 1
ATOM 641 N N . VAL A 1 84 ? -4.462 16.833 9.184 1.00 65.31 84 VAL A N 1
ATOM 642 C CA . VAL A 1 84 ? -4.925 16.830 10.583 1.00 65.31 84 VAL A CA 1
ATOM 643 C C . VAL A 1 84 ? -6.356 17.369 10.716 1.00 65.31 84 VAL A C 1
ATOM 645 O O . VAL A 1 84 ? -7.168 16.809 11.457 1.00 65.31 84 VAL A O 1
ATOM 648 N N . LEU A 1 85 ? -6.712 18.426 9.976 1.00 66.81 85 LEU A N 1
ATOM 649 C CA . LEU A 1 85 ? -8.059 19.016 10.022 1.00 66.81 85 LEU A CA 1
ATOM 650 C C . LEU A 1 85 ? -9.117 18.096 9.398 1.00 66.81 85 LEU A C 1
ATOM 652 O O . LEU A 1 85 ? -10.208 17.937 9.953 1.00 66.81 85 LEU A O 1
ATOM 656 N N . ILE A 1 86 ? -8.791 17.456 8.272 1.00 64.50 86 ILE A N 1
ATOM 657 C CA . ILE A 1 86 ? -9.692 16.518 7.588 1.00 64.50 86 ILE A CA 1
ATOM 658 C C . ILE A 1 86 ? -9.823 15.215 8.387 1.00 64.50 86 ILE A C 1
ATOM 660 O O . ILE A 1 86 ? -10.925 14.669 8.496 1.00 64.50 86 ILE A O 1
ATOM 664 N N . THR A 1 87 ? -8.746 14.750 9.021 1.00 69.31 87 THR A N 1
ATOM 665 C CA . THR A 1 87 ? -8.749 13.555 9.881 1.00 69.31 87 THR A CA 1
ATOM 666 C C . THR A 1 87 ? -9.509 13.806 11.183 1.00 69.31 87 THR A C 1
ATOM 668 O O . THR A 1 87 ? -10.336 12.986 11.586 1.00 69.31 87 THR A O 1
ATOM 671 N N . GLY A 1 88 ? -9.341 14.973 11.808 1.00 69.38 88 GLY A N 1
ATOM 672 C CA . GLY A 1 88 ? -10.139 15.398 12.962 1.00 69.38 88 GLY A CA 1
ATOM 673 C C . GLY A 1 88 ? -11.637 15.472 12.644 1.00 69.38 88 GLY A C 1
ATOM 674 O O . GLY A 1 88 ? -12.472 14.987 13.406 1.00 69.38 88 GLY A O 1
ATOM 675 N N . PHE A 1 89 ? -12.004 15.998 11.474 1.00 73.56 89 PHE A N 1
ATOM 676 C CA . PHE A 1 89 ? -13.400 16.000 11.034 1.00 73.56 89 PHE A CA 1
ATOM 677 C C . PHE A 1 89 ? -13.918 14.585 10.734 1.00 73.56 89 PHE A C 1
ATOM 679 O O . PHE A 1 89 ? -15.016 14.225 11.157 1.00 73.56 89 PHE A O 1
ATOM 686 N N . SER A 1 90 ? -13.117 13.752 10.068 1.00 63.12 90 SER A N 1
ATOM 687 C CA . SER A 1 90 ? -13.476 12.370 9.728 1.00 63.12 90 SER A CA 1
ATOM 688 C C . SER A 1 90 ? -13.626 11.485 10.961 1.00 63.12 90 SER A C 1
ATOM 690 O O . SER A 1 90 ? -14.540 10.668 11.003 1.00 63.12 90 SER A O 1
ATOM 692 N N . THR A 1 91 ? -12.796 11.665 11.991 1.00 72.25 91 THR A N 1
ATOM 693 C CA . THR A 1 91 ? -12.917 10.951 13.272 1.00 72.25 91 THR A CA 1
ATOM 694 C C . THR A 1 91 ? -14.166 11.377 14.033 1.00 72.25 91 THR A C 1
ATOM 696 O O . THR A 1 91 ? -14.884 10.514 14.531 1.00 72.25 91 THR A O 1
ATOM 699 N N . LEU A 1 92 ? -14.506 12.668 14.061 1.00 73.06 92 LEU A N 1
ATOM 700 C CA . LEU A 1 92 ? -15.768 13.146 14.640 1.00 73.06 92 LEU A CA 1
ATOM 701 C C . LEU A 1 92 ? -16.988 12.609 13.881 1.00 73.06 92 LEU A C 1
ATOM 703 O O . LEU A 1 92 ? -17.976 12.204 14.498 1.00 73.06 92 LEU A O 1
ATOM 707 N N . LEU A 1 93 ? -16.908 12.551 12.553 1.00 70.00 93 LEU A N 1
ATOM 708 C CA . LEU A 1 93 ? -17.958 12.004 11.698 1.00 70.00 93 LEU A CA 1
ATOM 709 C C . LEU A 1 93 ? -18.077 10.486 11.885 1.00 70.00 93 LEU A C 1
ATOM 711 O O . LEU A 1 93 ? -19.186 9.985 12.041 1.00 70.00 93 LEU A O 1
ATOM 715 N N . LEU A 1 94 ? -16.959 9.763 11.988 1.00 68.19 94 LEU A N 1
ATOM 716 C CA . LEU A 1 94 ? -16.908 8.335 12.313 1.00 68.19 94 LEU A CA 1
ATOM 717 C C . LEU A 1 94 ? -17.453 8.044 13.709 1.00 68.19 94 LEU A C 1
ATOM 719 O O . LEU A 1 94 ? -18.247 7.122 13.851 1.00 68.19 94 LEU A O 1
ATOM 723 N N . LEU A 1 95 ? -17.093 8.826 14.726 1.00 69.06 95 LEU A N 1
ATOM 724 C CA . LEU A 1 95 ? -17.630 8.702 16.086 1.00 69.06 95 LEU A CA 1
ATOM 725 C C . LEU A 1 95 ? -19.142 8.985 16.111 1.00 69.06 95 LEU A C 1
ATOM 727 O O . LEU A 1 95 ? -19.898 8.294 16.798 1.00 69.06 95 LEU A O 1
ATOM 731 N N . GLY A 1 96 ? -19.611 9.945 15.309 1.00 70.50 96 GLY A N 1
ATOM 732 C CA . GLY A 1 96 ? -21.036 10.198 15.087 1.00 70.50 96 GLY A CA 1
ATOM 733 C C . GLY A 1 96 ? -21.742 9.040 14.374 1.00 70.50 96 GLY A C 1
ATOM 734 O O . GLY A 1 96 ? -22.829 8.624 14.777 1.00 70.50 96 GLY A O 1
ATOM 735 N N . LEU A 1 97 ? -21.103 8.462 13.359 1.00 64.00 97 LEU A N 1
ATOM 736 C CA . LEU A 1 97 ? -21.630 7.366 12.547 1.00 64.00 97 LEU A CA 1
ATOM 737 C C . LEU A 1 97 ? -21.559 6.012 13.279 1.00 64.00 97 LEU A C 1
ATOM 739 O O . LEU A 1 97 ? -22.406 5.145 13.063 1.00 64.00 97 LEU A O 1
ATOM 743 N N . GLN A 1 98 ? -20.634 5.846 14.229 1.00 62.09 98 GLN A N 1
ATOM 744 C CA . GLN A 1 98 ? -20.546 4.688 15.123 1.00 62.09 98 GLN A CA 1
ATOM 745 C C . GLN A 1 98 ? -21.775 4.564 16.036 1.00 62.09 98 GLN A C 1
ATOM 747 O O . GLN A 1 98 ? -22.146 3.437 16.379 1.00 62.09 98 GLN A O 1
ATOM 752 N N . ARG A 1 99 ? -22.489 5.666 16.346 1.00 65.31 99 ARG A N 1
ATOM 753 C CA . ARG A 1 99 ? -23.810 5.592 17.013 1.00 65.31 99 ARG A CA 1
ATOM 754 C C . ARG A 1 99 ? -24.869 4.872 16.173 1.00 65.31 99 ARG A C 1
ATOM 756 O O . ARG A 1 99 ? -25.841 4.379 16.736 1.00 65.31 99 ARG A O 1
ATOM 763 N N . TYR A 1 100 ? -24.690 4.796 14.854 1.00 65.12 100 TYR A N 1
ATOM 764 C CA . TYR A 1 100 ? -25.628 4.173 13.915 1.00 65.12 100 TYR A CA 1
ATOM 765 C C . TYR A 1 100 ? -25.385 2.659 13.725 1.00 65.12 100 TYR A C 1
ATOM 767 O O . TYR A 1 100 ? -26.200 1.961 13.120 1.00 65.12 100 TYR A O 1
ATOM 775 N N . GLY A 1 101 ? -24.298 2.124 14.297 1.00 68.50 101 GLY A N 1
ATOM 776 C CA . GLY A 1 101 ? -24.015 0.690 14.389 1.00 68.50 101 GLY A CA 1
ATOM 777 C C . GLY A 1 101 ? -22.773 0.244 13.610 1.00 68.50 101 GLY A C 1
ATOM 778 O O . GLY A 1 101 ? -22.769 0.199 12.381 1.00 68.50 101 GLY A O 1
ATOM 779 N N . VAL A 1 102 ? -21.753 -0.210 14.346 1.00 69.94 102 VAL A N 1
ATOM 780 C CA . VAL A 1 102 ? -20.424 -0.639 13.847 1.00 69.94 102 VAL A CA 1
ATOM 781 C C . VAL A 1 102 ? -20.491 -1.651 12.692 1.00 69.94 102 VAL A C 1
ATOM 783 O O . VAL A 1 102 ? -19.735 -1.551 11.733 1.00 69.94 102 VAL A O 1
ATOM 786 N N . ARG A 1 103 ? -21.454 -2.583 12.715 1.00 69.19 103 ARG A N 1
ATOM 787 C CA . ARG A 1 103 ? -21.594 -3.612 11.664 1.00 69.19 103 ARG A CA 1
ATOM 788 C C . ARG A 1 103 ? -22.023 -3.068 10.301 1.00 69.19 103 ARG A C 1
ATOM 790 O O . ARG A 1 103 ? -21.749 -3.697 9.286 1.00 69.19 103 ARG A O 1
ATOM 797 N N . LYS A 1 104 ? -22.764 -1.955 10.266 1.00 70.31 104 LYS A N 1
ATOM 798 C CA . LYS A 1 104 ? -23.215 -1.341 9.005 1.00 70.31 104 LYS A CA 1
ATOM 799 C C . LYS A 1 104 ? -22.073 -0.580 8.340 1.00 70.31 104 LYS A C 1
ATOM 801 O O . LYS A 1 104 ? -21.946 -0.635 7.123 1.00 70.31 104 LYS A O 1
ATOM 806 N N . LEU A 1 105 ? -21.237 0.061 9.153 1.00 72.94 105 LEU A N 1
ATOM 807 C CA . LEU A 1 105 ? -20.041 0.761 8.707 1.00 72.94 105 LEU A CA 1
ATOM 808 C C . LEU A 1 105 ? -19.001 -0.210 8.131 1.00 72.94 105 LEU A C 1
ATOM 810 O O . LEU A 1 105 ? -18.520 0.007 7.028 1.00 72.94 105 LEU A O 1
ATOM 814 N N . GLU A 1 106 ? -18.726 -1.316 8.827 1.00 73.50 106 GLU A N 1
ATOM 815 C CA . GLU A 1 106 ? -17.805 -2.360 8.351 1.00 73.50 106 GLU A CA 1
ATOM 816 C C . GLU A 1 106 ? -18.238 -2.925 6.989 1.00 73.50 106 GLU A C 1
ATOM 818 O O . GLU A 1 106 ? -17.420 -3.081 6.086 1.00 73.50 106 GLU A O 1
ATOM 823 N N . LEU A 1 107 ? -19.543 -3.155 6.805 1.00 78.19 107 LEU A N 1
ATOM 824 C CA . LEU A 1 107 ? -20.086 -3.651 5.541 1.00 78.19 107 LEU A CA 1
ATOM 825 C C . LEU A 1 107 ? -19.984 -2.614 4.414 1.00 78.19 107 LEU A C 1
ATOM 827 O O . LEU A 1 107 ? -19.669 -2.977 3.286 1.00 78.19 107 LEU A O 1
ATOM 831 N N . LEU A 1 108 ? -20.229 -1.335 4.709 1.00 82.06 108 LEU A N 1
ATOM 832 C CA . LEU A 1 108 ? -20.079 -0.248 3.738 1.00 82.06 108 LEU A CA 1
ATOM 833 C C . LEU A 1 108 ? -18.631 -0.147 3.250 1.00 82.06 108 LEU A C 1
ATOM 835 O O . LEU A 1 108 ? -18.386 -0.081 2.047 1.00 82.06 108 LEU A O 1
ATOM 839 N N . ILE A 1 109 ? -17.683 -0.196 4.181 1.00 80.25 109 ILE A N 1
ATOM 840 C CA . ILE A 1 109 ? -16.257 -0.147 3.875 1.00 80.25 109 ILE A CA 1
ATOM 841 C C . ILE A 1 109 ? -15.839 -1.384 3.064 1.00 80.25 109 ILE A C 1
ATOM 843 O O . ILE A 1 109 ? -15.166 -1.252 2.046 1.00 80.25 109 ILE A O 1
ATOM 847 N N . ALA A 1 110 ? -16.298 -2.581 3.440 1.00 80.31 110 ALA A N 1
ATOM 848 C CA . ALA A 1 110 ? -16.009 -3.805 2.692 1.00 80.31 110 ALA A CA 1
ATOM 849 C C . ALA A 1 110 ? -16.521 -3.753 1.242 1.00 80.31 110 ALA A C 1
ATOM 851 O O . ALA A 1 110 ? -15.834 -4.213 0.331 1.00 80.31 110 ALA A O 1
ATOM 852 N N . VAL A 1 111 ? -17.698 -3.161 1.007 1.00 85.06 111 VAL A N 1
ATOM 853 C CA . VAL A 1 111 ? -18.241 -2.962 -0.347 1.00 85.06 111 VAL A CA 1
ATOM 854 C C . VAL A 1 111 ? -17.386 -1.983 -1.154 1.00 85.06 111 VAL A C 1
ATOM 856 O O . VAL A 1 111 ? -17.094 -2.263 -2.314 1.00 85.06 111 VAL A O 1
ATOM 859 N N . LEU A 1 112 ? -16.950 -0.870 -0.560 1.00 83.06 112 LEU A N 1
ATOM 860 C CA . LEU A 1 112 ? -16.076 0.100 -1.234 1.00 83.06 112 LEU A CA 1
ATOM 861 C C . LEU A 1 112 ? -14.754 -0.541 -1.672 1.00 83.06 112 LEU A C 1
ATOM 863 O O . LEU A 1 112 ? -14.343 -0.402 -2.821 1.00 83.06 112 LEU A O 1
ATOM 867 N N . VAL A 1 113 ? -14.131 -1.310 -0.784 1.00 84.19 113 VAL A N 1
ATOM 868 C CA . VAL A 1 113 ? -12.859 -1.999 -1.052 1.00 84.19 113 VAL A CA 1
ATOM 869 C C . VAL A 1 113 ? -13.032 -3.069 -2.122 1.00 84.19 113 VAL A C 1
ATOM 871 O O . VAL A 1 113 ? -12.179 -3.223 -2.991 1.00 84.19 113 VAL A O 1
ATOM 874 N N . PHE A 1 114 ? -14.167 -3.769 -2.115 1.00 87.31 114 PHE A N 1
ATOM 875 C CA . PHE A 1 114 ? -14.497 -4.727 -3.163 1.00 87.31 114 PHE A CA 1
ATOM 876 C C . PHE A 1 114 ? -14.631 -4.060 -4.540 1.00 87.31 114 PHE A C 1
ATOM 878 O O . PHE A 1 114 ? -14.154 -4.608 -5.530 1.00 87.31 114 PHE A O 1
ATOM 885 N N . ILE A 1 115 ? -15.230 -2.866 -4.611 1.00 89.19 115 ILE A N 1
ATOM 886 C CA . ILE A 1 115 ? -15.323 -2.089 -5.856 1.00 89.19 115 ILE A CA 1
ATOM 887 C C . ILE A 1 115 ? -13.929 -1.662 -6.332 1.00 89.19 115 ILE A C 1
ATOM 889 O O . ILE A 1 115 ? -13.628 -1.822 -7.516 1.00 89.19 115 ILE A O 1
ATOM 893 N N . MET A 1 116 ? -13.061 -1.184 -5.432 1.00 86.62 116 MET A N 1
ATOM 894 C CA . MET A 1 116 ? -11.673 -0.849 -5.782 1.00 86.62 116 MET A CA 1
ATOM 895 C C . MET A 1 116 ? -10.924 -2.066 -6.331 1.00 86.62 116 MET A C 1
ATOM 897 O O . MET A 1 116 ? -10.326 -1.987 -7.403 1.00 86.62 116 MET A O 1
ATOM 901 N N . ALA A 1 117 ? -11.015 -3.211 -5.648 1.00 85.62 117 ALA A N 1
ATOM 902 C CA . ALA A 1 117 ? -10.387 -4.455 -6.081 1.00 85.62 117 ALA A CA 1
ATOM 903 C C . ALA A 1 117 ? -10.916 -4.925 -7.446 1.00 85.62 117 ALA A C 1
ATOM 905 O O . ALA A 1 117 ? -10.134 -5.345 -8.297 1.00 85.62 117 ALA A O 1
ATOM 906 N N . ALA A 1 118 ? -12.227 -4.820 -7.687 1.00 89.31 118 ALA A N 1
ATOM 907 C CA . ALA A 1 118 ? -12.832 -5.163 -8.972 1.00 89.31 118 ALA A CA 1
ATOM 908 C C . ALA A 1 118 ? -12.343 -4.249 -10.108 1.00 89.31 118 ALA A C 1
ATOM 910 O O . ALA A 1 118 ? -12.067 -4.739 -11.202 1.00 89.31 118 ALA A O 1
ATOM 911 N N . CYS A 1 119 ? -12.195 -2.948 -9.843 1.00 88.75 119 CYS A N 1
ATOM 912 C CA . CYS A 1 119 ? -11.660 -1.984 -10.804 1.00 88.75 119 CYS A CA 1
ATOM 913 C C . CYS A 1 119 ? -10.197 -2.305 -11.157 1.00 88.75 119 CYS A C 1
ATOM 915 O O . CYS A 1 119 ? -9.874 -2.500 -12.326 1.00 88.75 119 CYS A O 1
ATOM 917 N N . PHE A 1 120 ? -9.341 -2.489 -10.145 1.00 85.06 120 PHE A N 1
ATOM 918 C CA . PHE A 1 120 ? -7.935 -2.874 -10.332 1.00 85.06 120 PHE A CA 1
ATOM 919 C C . PHE A 1 120 ? -7.779 -4.194 -11.092 1.00 85.06 120 PHE A C 1
ATOM 921 O O . PHE A 1 120 ? -6.929 -4.316 -11.974 1.00 85.06 120 PHE A O 1
ATOM 928 N N . PHE A 1 121 ? -8.608 -5.191 -10.777 1.00 86.69 121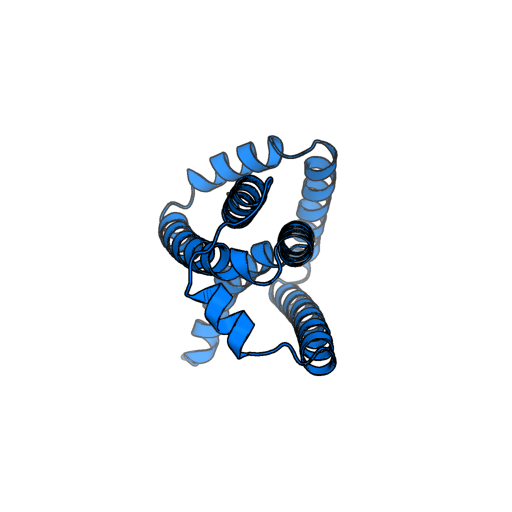 PHE A N 1
ATOM 929 C CA . PHE A 1 121 ? -8.579 -6.476 -11.470 1.00 86.69 121 PHE A CA 1
ATOM 930 C C . PHE A 1 121 ? -9.043 -6.352 -12.928 1.00 86.69 121 PHE A C 1
ATOM 932 O O . PHE A 1 121 ? -8.487 -7.008 -13.811 1.00 86.69 121 PHE A O 1
ATOM 939 N N . GLY A 1 122 ? -10.023 -5.483 -13.193 1.00 87.69 122 GLY A N 1
ATOM 940 C CA . GLY A 1 122 ? -10.456 -5.125 -14.543 1.00 87.69 122 GLY A CA 1
ATOM 941 C C . GLY A 1 122 ? -9.316 -4.536 -15.374 1.00 87.69 122 GLY A C 1
ATOM 942 O O . GLY A 1 122 ? -9.028 -5.044 -16.459 1.00 87.69 122 GLY A O 1
ATOM 943 N N . GLU A 1 123 ? -8.612 -3.544 -14.829 1.00 86.19 123 GLU A N 1
ATOM 944 C CA . GLU A 1 123 ? -7.444 -2.921 -15.468 1.00 86.19 123 GLU A CA 1
ATOM 945 C C . GLU A 1 123 ? -6.318 -3.937 -15.709 1.00 86.19 123 GLU A C 1
ATOM 947 O O . GLU A 1 123 ? -5.786 -4.053 -16.815 1.00 86.19 123 GLU A O 1
ATOM 952 N N . MET A 1 124 ? -6.002 -4.769 -14.714 1.00 82.69 124 MET A N 1
ATOM 953 C CA . MET A 1 124 ? -4.950 -5.782 -14.837 1.00 82.69 124 MET A CA 1
ATOM 954 C C . MET A 1 124 ? -5.288 -6.858 -15.884 1.00 82.69 124 MET A C 1
ATOM 956 O O . MET A 1 124 ? -4.401 -7.318 -16.611 1.00 82.69 124 MET A O 1
ATOM 960 N N . SER A 1 125 ? -6.568 -7.222 -16.025 1.00 83.50 125 SER A N 1
ATOM 961 C CA . SER A 1 125 ? -7.033 -8.137 -17.075 1.00 83.50 125 SER A CA 1
ATOM 96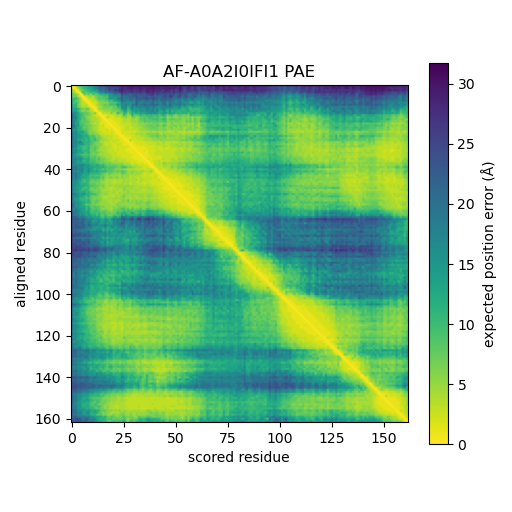2 C C . SER A 1 125 ? -7.015 -7.507 -18.473 1.00 83.50 125 SER A C 1
ATOM 964 O O . SER A 1 125 ? -6.879 -8.243 -19.457 1.00 83.50 125 SER A O 1
ATOM 966 N N . TYR A 1 126 ? -7.165 -6.186 -18.584 1.00 87.38 126 TYR A N 1
ATOM 967 C CA . TYR A 1 126 ? -7.108 -5.465 -19.857 1.00 87.38 126 TYR A CA 1
ATOM 968 C C . TYR A 1 126 ? -5.663 -5.289 -20.344 1.00 87.38 126 TYR A C 1
ATOM 970 O O . TYR A 1 126 ? -5.366 -5.561 -21.508 1.00 87.38 126 TYR A O 1
ATOM 978 N N . VAL A 1 127 ? -4.750 -4.921 -19.441 1.00 82.19 127 VAL A N 1
ATOM 979 C CA . VAL A 1 127 ? -3.335 -4.645 -19.749 1.00 82.19 127 VAL A CA 1
ATOM 980 C C . VAL A 1 127 ? -2.541 -5.917 -20.085 1.00 82.19 127 VAL A C 1
ATOM 982 O O . VAL A 1 127 ? -1.574 -5.839 -20.838 1.00 82.19 127 VAL A O 1
ATOM 985 N N . LYS A 1 128 ? -2.950 -7.095 -19.579 1.00 77.75 128 LYS A N 1
ATOM 986 C CA . LYS A 1 128 ? -2.251 -8.392 -19.756 1.00 77.75 128 LYS A CA 1
ATOM 987 C C . LYS A 1 128 ? -0.730 -8.272 -19.545 1.00 77.75 128 LYS A C 1
ATOM 989 O O . LYS A 1 128 ? 0.043 -8.520 -20.476 1.00 77.75 128 LYS A O 1
ATOM 994 N N . PRO A 1 129 ? -0.283 -7.894 -18.335 1.00 75.75 129 PRO A N 1
ATOM 995 C CA . PRO A 1 129 ? 1.134 -7.695 -18.073 1.00 75.75 129 PRO A CA 1
ATOM 996 C C . PRO A 1 129 ? 1.924 -9.001 -18.289 1.00 75.75 129 PRO A C 1
ATOM 998 O O . PRO A 1 129 ? 1.445 -10.080 -17.918 1.00 75.75 129 PRO A O 1
ATOM 1001 N N . PRO A 1 130 ? 3.135 -8.939 -18.873 1.00 81.56 130 PRO A N 1
ATOM 1002 C CA . PRO A 1 130 ? 3.990 -10.107 -19.033 1.00 81.56 130 PRO A CA 1
ATOM 1003 C C . PRO A 1 130 ? 4.368 -10.663 -17.654 1.00 81.56 130 PRO A C 1
ATOM 1005 O O . PRO A 1 130 ? 5.216 -10.119 -16.947 1.00 81.56 130 PRO A O 1
ATOM 1008 N N . ALA A 1 131 ? 3.746 -11.783 -17.273 1.00 79.00 131 ALA A N 1
ATOM 1009 C CA . ALA A 1 131 ? 3.930 -12.405 -15.959 1.00 79.00 131 ALA A CA 1
ATOM 1010 C C . ALA A 1 131 ? 5.399 -12.752 -15.662 1.00 79.00 131 ALA A C 1
ATOM 1012 O O . ALA A 1 131 ? 5.815 -12.753 -14.506 1.00 79.00 131 ALA A O 1
ATOM 1013 N N . SER A 1 132 ? 6.202 -13.001 -16.702 1.00 78.62 132 SER A N 1
ATOM 1014 C CA . SER A 1 132 ? 7.639 -13.244 -16.571 1.00 78.62 132 SER A CA 1
ATOM 1015 C C . SER A 1 132 ? 8.406 -12.044 -16.025 1.00 78.62 132 SER A C 1
ATOM 1017 O O . SER A 1 132 ? 9.376 -12.239 -15.299 1.00 78.62 132 SER A O 1
ATOM 1019 N N . ASP A 1 133 ? 8.001 -10.823 -16.365 1.00 78.75 133 ASP A N 1
ATOM 1020 C CA . ASP A 1 133 ? 8.720 -9.612 -15.964 1.00 78.75 133 ASP A CA 1
ATOM 1021 C C . ASP A 1 133 ? 8.249 -9.122 -14.594 1.00 78.75 133 ASP A C 1
ATOM 1023 O O . ASP A 1 133 ? 9.076 -8.697 -13.791 1.00 78.75 133 ASP A O 1
ATOM 1027 N N . VAL A 1 134 ? 6.969 -9.336 -14.266 1.00 81.88 134 VAL A N 1
ATOM 1028 C CA . VAL A 1 134 ? 6.438 -9.179 -12.901 1.00 81.88 134 VAL A CA 1
ATOM 1029 C C . VAL A 1 134 ? 7.163 -10.117 -11.934 1.00 81.88 134 VAL A C 1
ATOM 1031 O O . VAL A 1 134 ? 7.692 -9.675 -10.9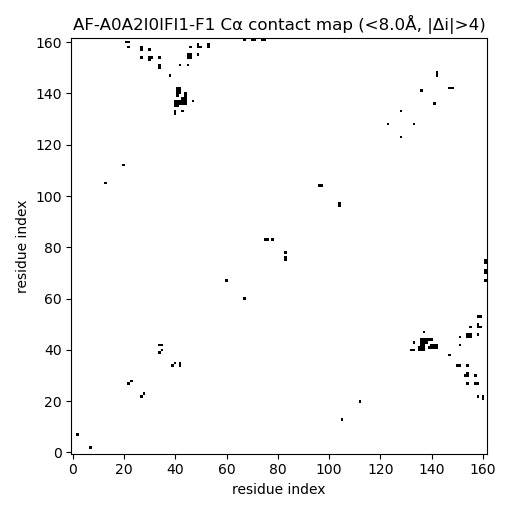19 1.00 81.88 134 VAL A O 1
ATOM 1034 N N . LEU A 1 135 ? 7.268 -11.409 -12.272 1.00 80.62 135 LEU A N 1
ATOM 1035 C CA . LEU A 1 135 ? 7.966 -12.394 -11.438 1.00 80.62 135 LEU A CA 1
ATOM 1036 C C . LEU A 1 135 ? 9.454 -12.069 -11.275 1.00 80.62 135 LEU A C 1
ATOM 1038 O O . LEU A 1 135 ? 9.999 -12.216 -10.183 1.00 80.62 135 LEU A O 1
ATOM 1042 N N . LYS A 1 136 ? 10.120 -11.599 -12.336 1.00 79.12 136 LYS A N 1
ATOM 1043 C CA . LYS A 1 136 ? 11.510 -11.133 -12.234 1.00 79.12 136 LYS A CA 1
ATOM 1044 C C . LYS A 1 136 ? 11.620 -9.913 -11.325 1.00 79.12 136 LYS A C 1
ATOM 1046 O O . LYS A 1 136 ? 12.525 -9.887 -10.503 1.00 79.12 136 LYS A O 1
ATOM 1051 N N . GLY A 1 137 ? 10.706 -8.953 -11.428 1.00 77.75 137 GLY A N 1
ATOM 1052 C CA . GLY A 1 137 ? 10.665 -7.769 -10.569 1.00 77.75 1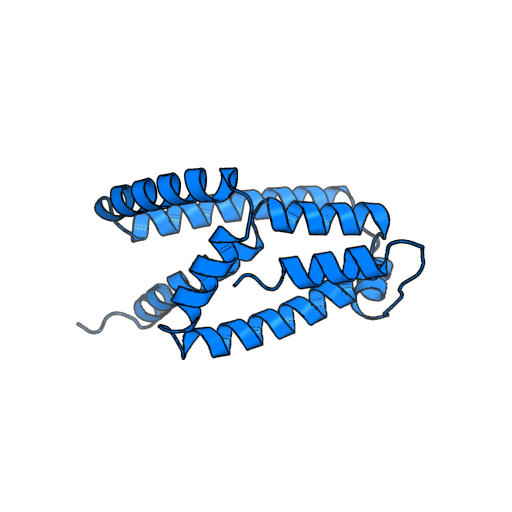37 GLY A CA 1
ATOM 1053 C C . GLY A 1 137 ? 10.408 -8.071 -9.089 1.00 77.75 137 GLY A C 1
ATOM 1054 O O . GLY A 1 137 ? 10.954 -7.406 -8.213 1.00 77.75 137 GLY A O 1
ATOM 1055 N N . MET A 1 138 ? 9.630 -9.118 -8.797 1.00 79.31 138 MET A N 1
ATOM 1056 C CA . MET A 1 138 ? 9.344 -9.564 -7.427 1.00 79.31 138 MET A CA 1
ATOM 1057 C C . MET A 1 138 ? 10.534 -10.242 -6.738 1.00 79.31 138 MET A C 1
ATOM 1059 O O . MET A 1 138 ? 10.655 -10.150 -5.519 1.00 79.31 138 MET A O 1
ATOM 1063 N N . PHE A 1 139 ? 11.384 -10.953 -7.487 1.00 77.19 139 PHE A N 1
ATOM 1064 C CA . PHE A 1 139 ? 12.411 -11.833 -6.907 1.00 77.19 139 PHE A CA 1
ATOM 1065 C C . PHE A 1 139 ? 13.852 -11.453 -7.247 1.00 77.19 139 PHE A C 1
ATOM 1067 O O . PHE A 1 139 ? 14.772 -11.924 -6.580 1.00 77.19 139 PHE A O 1
ATOM 1074 N N . ILE A 1 140 ? 14.080 -10.632 -8.272 1.00 77.38 140 ILE A N 1
ATOM 1075 C CA . ILE A 1 140 ? 15.419 -10.222 -8.694 1.00 77.38 140 ILE A CA 1
ATOM 1076 C C . ILE A 1 140 ? 15.611 -8.758 -8.293 1.00 77.38 140 ILE A C 1
ATOM 1078 O O . ILE A 1 140 ? 15.125 -7.877 -9.003 1.00 77.38 140 ILE A O 1
ATOM 1082 N N . PRO A 1 141 ? 16.334 -8.480 -7.191 1.00 74.44 141 PRO A N 1
ATOM 1083 C CA . PRO A 1 141 ? 16.593 -7.116 -6.767 1.00 74.44 141 PRO A CA 1
ATOM 1084 C C . PRO A 1 141 ? 17.489 -6.427 -7.795 1.00 74.44 141 PRO A C 1
ATOM 1086 O O . PRO A 1 141 ? 18.681 -6.721 -7.917 1.00 74.44 141 PRO A O 1
ATOM 1089 N N . LYS A 1 142 ? 16.894 -5.519 -8.564 1.00 71.31 142 LYS A N 1
ATOM 1090 C CA . LYS A 1 142 ? 17.590 -4.601 -9.460 1.00 71.31 142 LYS A CA 1
ATOM 1091 C C . LYS A 1 142 ? 17.191 -3.191 -9.067 1.00 71.31 142 LYS A C 1
ATOM 1093 O O . LYS A 1 142 ? 16.017 -2.907 -8.889 1.00 71.31 142 LYS A O 1
ATOM 1098 N N . LEU A 1 143 ? 18.188 -2.340 -8.885 1.00 72.50 143 LEU A N 1
ATOM 1099 C CA . LEU A 1 143 ? 18.008 -0.917 -8.639 1.00 72.50 143 LEU A CA 1
ATOM 1100 C C . LEU A 1 143 ? 18.855 -0.209 -9.685 1.00 72.50 143 LEU A C 1
ATOM 1102 O O . LEU A 1 143 ? 20.061 -0.049 -9.492 1.00 72.50 143 LEU A O 1
ATOM 1106 N N . ASN A 1 144 ? 18.258 0.118 -10.828 1.00 66.19 144 ASN A N 1
ATOM 1107 C CA . ASN A 1 144 ? 18.972 0.759 -11.924 1.00 66.19 144 ASN A CA 1
ATOM 1108 C C . ASN A 1 144 ? 18.335 2.118 -12.245 1.00 66.19 144 ASN A C 1
ATOM 1110 O O . ASN A 1 144 ? 17.160 2.201 -12.585 1.00 66.19 144 ASN A O 1
ATOM 1114 N N . GLY A 1 145 ? 19.122 3.193 -12.141 1.00 65.88 145 GLY A N 1
ATOM 1115 C CA . GLY A 1 145 ? 18.690 4.558 -12.468 1.00 65.88 145 GLY A CA 1
ATOM 1116 C C . GLY A 1 145 ? 18.900 5.577 -11.343 1.00 65.88 145 GLY A C 1
ATOM 1117 O O . GLY A 1 145 ? 18.929 5.241 -10.160 1.00 65.88 145 GLY A O 1
ATOM 1118 N N . GLN A 1 146 ? 19.053 6.850 -11.721 1.00 66.44 146 GLN A N 1
ATOM 1119 C CA . GLN A 1 146 ? 19.014 7.972 -10.778 1.00 66.44 146 GLN A CA 1
ATOM 1120 C C . GLN A 1 146 ? 17.579 8.123 -10.256 1.00 66.44 146 GLN A C 1
ATOM 1122 O O . GLN A 1 146 ? 16.668 8.298 -11.054 1.00 66.44 146 GLN A O 1
ATOM 1127 N N . GLY A 1 147 ? 17.385 8.029 -8.937 1.00 74.44 147 GLY A N 1
ATOM 1128 C CA . GLY A 1 147 ? 16.066 8.138 -8.293 1.00 74.44 147 GLY A CA 1
ATOM 1129 C C . GLY A 1 147 ? 15.492 6.821 -7.760 1.00 74.44 147 GLY A C 1
ATOM 1130 O O . GLY A 1 147 ? 14.766 6.860 -6.775 1.00 74.44 147 GLY A O 1
ATOM 1131 N N . ALA A 1 148 ? 15.927 5.660 -8.274 1.00 78.19 148 ALA A N 1
ATOM 1132 C CA . ALA A 1 148 ? 15.386 4.347 -7.883 1.00 78.19 148 ALA A CA 1
ATOM 1133 C C . ALA A 1 148 ? 15.499 4.059 -6.377 1.00 78.19 148 ALA A C 1
ATOM 1135 O O . ALA A 1 148 ? 14.598 3.492 -5.767 1.00 78.19 148 ALA A O 1
ATOM 1136 N N . THR A 1 149 ? 16.604 4.474 -5.752 1.00 81.31 149 THR A N 1
ATOM 1137 C CA . THR A 1 149 ? 16.792 4.337 -4.302 1.00 81.31 149 THR A CA 1
ATOM 1138 C C . THR A 1 149 ? 15.879 5.278 -3.516 1.00 81.31 149 THR A C 1
ATOM 1140 O O . THR A 1 149 ? 15.421 4.911 -2.441 1.00 81.31 149 THR A O 1
ATOM 1143 N N . GLY A 1 150 ? 15.612 6.480 -4.037 1.00 83.62 150 GLY A N 1
ATOM 1144 C CA . GLY A 1 150 ? 14.698 7.442 -3.416 1.00 83.62 150 GLY A CA 1
ATOM 1145 C C . GLY A 1 150 ? 13.263 6.929 -3.436 1.00 83.62 150 GLY A C 1
ATOM 1146 O O . GLY A 1 150 ? 12.628 6.879 -2.386 1.00 83.62 150 GLY A O 1
ATOM 1147 N N . ASP A 1 151 ? 12.814 6.438 -4.590 1.00 83.94 151 ASP A N 1
ATOM 1148 C CA . ASP A 1 151 ? 11.486 5.842 -4.757 1.00 83.94 151 ASP A CA 1
ATOM 1149 C C . ASP A 1 151 ? 11.349 4.555 -3.920 1.00 83.94 151 ASP A C 1
ATOM 1151 O O . ASP A 1 151 ? 10.330 4.348 -3.270 1.00 83.94 151 ASP A O 1
ATOM 1155 N N . ALA A 1 152 ? 12.399 3.726 -3.819 1.00 82.62 152 ALA A N 1
ATOM 1156 C CA . ALA A 1 152 ? 12.410 2.555 -2.934 1.00 82.62 152 ALA A CA 1
ATOM 1157 C C . ALA A 1 152 ? 12.274 2.922 -1.444 1.00 82.62 152 ALA A C 1
ATOM 1159 O O . ALA A 1 152 ? 11.570 2.243 -0.697 1.00 82.62 152 ALA A O 1
ATOM 1160 N N . ILE A 1 153 ? 12.952 3.986 -1.001 1.00 82.94 153 ILE A N 1
ATOM 1161 C CA . ILE A 1 153 ? 12.842 4.483 0.377 1.00 82.94 153 ILE A CA 1
ATOM 1162 C C . ILE A 1 153 ? 11.451 5.077 0.616 1.00 82.94 153 ILE A C 1
ATOM 1164 O O . ILE A 1 153 ? 10.876 4.832 1.673 1.00 82.94 153 ILE A O 1
ATOM 1168 N N . ALA A 1 154 ? 10.895 5.806 -0.355 1.00 82.00 154 ALA A N 1
ATOM 1169 C CA . ALA A 1 154 ? 9.541 6.349 -0.277 1.00 82.00 154 ALA A CA 1
ATOM 1170 C C . ALA A 1 154 ? 8.486 5.235 -0.172 1.00 82.00 154 ALA A C 1
ATOM 1172 O O . ALA A 1 154 ? 7.626 5.308 0.701 1.00 82.00 154 ALA A O 1
ATOM 1173 N N . LEU A 1 155 ? 8.611 4.166 -0.969 1.00 83.50 155 LEU A N 1
ATOM 1174 C CA . LEU A 1 155 ? 7.760 2.971 -0.883 1.00 83.50 155 LEU A CA 1
ATOM 1175 C C . LEU A 1 155 ? 7.848 2.305 0.494 1.00 83.50 155 LEU A C 1
ATOM 1177 O O . LEU A 1 155 ? 6.829 1.995 1.103 1.00 83.50 155 LEU A O 1
ATOM 1181 N N . LEU A 1 156 ? 9.059 2.106 1.024 1.00 81.94 156 LEU A N 1
ATOM 1182 C CA . LEU A 1 156 ? 9.219 1.541 2.369 1.00 81.94 156 LEU A CA 1
ATOM 1183 C C . LEU A 1 156 ? 8.653 2.455 3.460 1.00 81.94 156 LEU A C 1
ATOM 1185 O O . LEU A 1 156 ? 8.101 1.950 4.432 1.00 81.94 156 LEU A O 1
ATOM 1189 N N . GLY A 1 157 ? 8.784 3.774 3.309 1.00 76.75 157 GLY A N 1
ATOM 1190 C CA . GLY A 1 157 ? 8.216 4.755 4.232 1.00 76.75 157 GLY A CA 1
ATOM 1191 C C . GLY A 1 157 ? 6.689 4.738 4.229 1.00 76.75 157 GLY A C 1
ATOM 1192 O O . GLY A 1 157 ? 6.086 4.725 5.297 1.00 76.75 157 GLY A O 1
ATOM 1193 N N . ALA A 1 158 ? 6.071 4.660 3.050 1.00 75.19 158 ALA A N 1
ATOM 1194 C CA . ALA A 1 158 ? 4.618 4.594 2.900 1.00 75.19 158 ALA A CA 1
ATOM 1195 C C . ALA A 1 158 ? 4.026 3.277 3.451 1.00 75.19 158 ALA A C 1
ATOM 1197 O O . ALA A 1 158 ? 2.963 3.274 4.069 1.00 75.19 158 ALA A O 1
ATOM 1198 N N . LEU A 1 159 ? 4.764 2.163 3.343 1.00 72.56 159 LEU A N 1
ATOM 1199 C CA . LEU A 1 159 ? 4.379 0.857 3.900 1.00 72.56 159 LEU A CA 1
ATOM 1200 C C . LEU A 1 159 ? 4.531 0.746 5.427 1.00 72.56 159 LEU A C 1
ATOM 1202 O O . LEU A 1 159 ? 4.085 -0.238 6.027 1.00 72.56 159 LEU A O 1
ATOM 1206 N N . VAL A 1 160 ? 5.165 1.711 6.088 1.00 67.00 160 VAL A N 1
ATOM 1207 C CA . VAL A 1 160 ? 5.256 1.745 7.552 1.00 67.00 160 VAL A CA 1
ATOM 1208 C C . VAL A 1 160 ? 4.367 2.874 8.051 1.00 67.00 160 VAL A C 1
ATOM 1210 O O . VAL A 1 160 ? 4.829 3.944 8.434 1.00 67.00 160 VAL A O 1
ATOM 1213 N N . MET A 1 161 ? 3.061 2.610 8.040 1.00 65.31 161 MET A N 1
ATOM 1214 C CA . MET A 1 161 ? 2.092 3.471 8.709 1.00 65.31 161 MET A CA 1
ATOM 1215 C C . MET A 1 161 ? 2.258 3.354 10.238 1.00 65.31 161 MET A C 1
ATOM 1217 O O . MET A 1 161 ? 2.323 2.224 10.741 1.00 65.31 161 MET A O 1
ATOM 1221 N N . PRO A 1 162 ? 2.374 4.481 10.964 1.00 55.91 162 PRO A N 1
ATOM 1222 C CA . PRO A 1 162 ? 2.586 4.511 12.411 1.00 55.91 162 PRO A CA 1
ATOM 1223 C C . PRO A 1 162 ? 1.334 4.158 13.230 1.00 55.91 162 PRO A C 1
ATOM 1225 O O . PRO A 1 162 ? 0.199 4.397 12.758 1.00 55.91 162 PRO A O 1
#

Sequence (162 aa):
MQKPGWRKFLSFVGPGFLVSLAYLDPGNLETDLQAGANHGYELLWVILIGLIFALIIQSLAANLGYCLWLLAEVAVIAADIPEVLITGFSTLLLLGLQRYGVRKLELLIAVLVFIMAACFFGEMSYVKPPASDVLKGMFIPKLNGQGATGDAIALLGALVMP

Mean predicted aligned error: 11.04 Å

Secondary structure (DSSP, 8-state):
-PPPHHHHHHHHHHHHHHHHHHTTSHHHHHHHHHHHHHHTTTTHHHHHHHHHHHHHHHHHHTT-TTHHHHHHHHHHHHS-HHHHHHHHHHHHHHHHHHTT-HHHHHHHHHHHHHHHHHHHHHHHHHH---HHHHHHHHHS----STTHHHHHHHHHHHT---

Solvent-accessible surface area (backbone atoms only — not comparable to full-atom values): 9170 Å² total; per-residue (Å²): 135,86,76,60,67,67,65,58,50,57,67,60,44,52,65,59,53,57,57,57,47,64,68,67,33,72,68,46,48,47,53,51,50,50,44,35,70,76,52,51,41,35,55,43,30,55,54,56,52,34,51,55,51,34,53,53,51,49,63,54,49,72,75,50,75,61,67,54,55,58,50,24,54,53,52,49,65,72,40,58,78,72,55,47,56,53,48,54,50,49,49,54,49,46,59,59,50,47,76,77,37,62,72,60,53,54,51,52,51,53,51,54,52,49,51,52,52,52,52,53,50,50,53,51,64,70,69,60,71,63,63,71,54,49,52,42,9,46,72,46,90,50,82,80,67,93,57,45,68,57,48,51,50,50,51,46,52,58,53,55,74,107